Protein AF-A0A2J7RGL7-F1 (afdb_monomer_lite)

Sequence (101 aa):
MSLKKKPQKDSHKRVKIVEIKRKIIEKQERGVSVADLACTYNRSTSTIWKTVASYIEKHHRNKAMAMHATNLFNNAVLHFHQILKRRQKQMSLDSFLVKMN

Organism: NCBI:txid105785

Secondary structure (DSSP, 8-state):
-------HHHHHHHHHHHHHHHHHHHHHHTT--HHHHHHHTT--HHHHHHHHHHHHHHT-HHHHHHHHHHHHHHHHHHHHHHHHHHHHHHHHHHHHHHHH-

pLDDT: mean 86.22, std 13.42, range [39.81, 97.25]

Foldseek 3Di:
DDDDDDDPVVVVVVVVVVVLLVVLQVVVVVPDDLVVSCVVVVHDSVVSVVSNVVVCVVVPVVVVVVVVVVVVVVVVVVVVVVVVVVVVVVVVVVVVVVVVD

Radius of gyration: 30.07 Å; chains: 1; bounding box: 65×22×98 Å

Structure (mmCIF, N/CA/C/O backbone):
data_AF-A0A2J7RGL7-F1
#
_entry.id   AF-A0A2J7RGL7-F1
#
loop_
_atom_site.group_PDB
_atom_site.id
_atom_site.type_symbol
_atom_site.label_atom_id
_atom_site.label_alt_id
_atom_site.label_comp_id
_atom_site.label_asym_id
_atom_site.label_entity_id
_atom_site.label_seq_id
_atom_site.pdbx_PDB_ins_code
_atom_site.Cartn_x
_atom_site.Cartn_y
_atom_site.Cartn_z
_atom_site.occupancy
_atom_site.B_iso_or_equiv
_atom_site.auth_seq_id
_atom_site.auth_comp_id
_atom_site.auth_asym_id
_atom_site.auth_atom_id
_atom_site.pdbx_PDB_model_num
ATOM 1 N N . MET A 1 1 ? 3.121 11.702 55.956 1.00 39.81 1 MET A N 1
ATOM 2 C CA . MET A 1 1 ? 3.061 11.866 54.485 1.00 39.81 1 MET A CA 1
ATOM 3 C C . MET A 1 1 ? 2.329 10.671 53.889 1.00 39.81 1 MET A C 1
ATOM 5 O O . MET A 1 1 ? 2.761 9.550 54.112 1.00 39.81 1 MET A O 1
ATOM 9 N N . SER A 1 2 ? 1.197 10.881 53.212 1.00 45.28 2 SER A N 1
ATOM 10 C CA . SER A 1 2 ? 0.387 9.785 52.658 1.00 45.28 2 SER A CA 1
ATOM 11 C C . SER A 1 2 ? 0.793 9.506 51.209 1.00 45.28 2 SER A C 1
ATOM 13 O O . SER A 1 2 ? 0.584 10.342 50.327 1.00 45.28 2 SER A O 1
ATOM 15 N N . LEU A 1 3 ? 1.403 8.345 50.958 1.00 53.41 3 LEU A N 1
ATOM 16 C CA . LEU A 1 3 ? 1.733 7.879 49.610 1.00 53.41 3 LEU A CA 1
ATOM 17 C C . LEU A 1 3 ? 0.444 7.420 48.915 1.00 53.41 3 LEU A C 1
ATOM 19 O O . LEU A 1 3 ? -0.026 6.297 49.102 1.00 53.41 3 LEU A O 1
ATOM 23 N N . LYS A 1 4 ? -0.137 8.300 48.091 1.00 50.50 4 LYS A N 1
ATOM 24 C CA . LYS A 1 4 ? -1.247 7.962 47.190 1.00 50.50 4 LYS A CA 1
ATOM 25 C C . LYS A 1 4 ? -0.802 6.876 46.196 1.00 50.50 4 LYS A C 1
ATOM 27 O O . LYS A 1 4 ? -0.230 7.173 45.152 1.00 50.50 4 LYS A O 1
ATOM 32 N N . LYS A 1 5 ? -1.118 5.608 46.477 1.00 56.00 5 LYS A N 1
ATOM 33 C CA . LYS A 1 5 ? -1.058 4.516 45.490 1.00 56.00 5 LYS A CA 1
ATOM 34 C C . LYS A 1 5 ? -2.145 4.710 44.423 1.00 56.00 5 LYS A C 1
ATOM 36 O O . LYS A 1 5 ? -3.312 4.426 44.675 1.00 56.00 5 LYS A O 1
ATOM 41 N N . LYS A 1 6 ? -1.756 5.084 43.201 1.00 62.62 6 LYS A N 1
ATOM 42 C CA . LYS A 1 6 ? -2.432 4.645 41.964 1.00 62.62 6 LYS A CA 1
ATOM 43 C C . LYS A 1 6 ? -1.403 4.444 40.847 1.00 62.62 6 LYS A C 1
ATOM 45 O O . LYS A 1 6 ? -0.828 5.426 40.396 1.00 62.62 6 LYS A O 1
ATOM 50 N N . PRO A 1 7 ? -1.185 3.194 40.390 1.00 53.16 7 PRO A N 1
ATOM 51 C CA . PRO A 1 7 ? -0.822 3.020 38.975 1.00 53.16 7 PRO A CA 1
ATOM 52 C C . PRO A 1 7 ? -1.414 1.783 38.261 1.00 53.16 7 PRO A C 1
ATOM 54 O O . PRO A 1 7 ? -1.367 1.712 37.037 1.00 53.16 7 PRO A O 1
ATOM 57 N N . GLN A 1 8 ? -2.012 0.808 38.955 1.00 56.03 8 GLN A N 1
ATOM 58 C CA . GLN A 1 8 ? -2.323 -0.498 38.338 1.00 56.03 8 GLN A CA 1
ATOM 59 C C . GLN A 1 8 ? -3.511 -0.475 37.351 1.00 56.03 8 GLN A C 1
ATOM 61 O O . GLN A 1 8 ? -3.575 -1.270 36.416 1.00 56.03 8 GLN A O 1
ATOM 66 N N . LYS A 1 9 ? -4.463 0.453 37.524 1.00 60.31 9 LYS A N 1
ATOM 67 C CA . LYS A 1 9 ? -5.674 0.528 36.683 1.00 60.31 9 LYS A CA 1
ATOM 68 C C . LYS A 1 9 ? -5.395 1.107 35.289 1.00 60.31 9 LYS A C 1
ATOM 70 O O . LYS A 1 9 ? -6.092 0.751 34.340 1.00 60.31 9 LYS A O 1
ATOM 75 N N . ASP A 1 10 ? -4.393 1.976 35.152 1.00 70.69 10 ASP A N 1
ATOM 76 C CA . ASP A 1 10 ? -4.074 2.632 33.876 1.00 70.69 10 ASP A CA 1
ATOM 77 C C . ASP A 1 10 ? -3.226 1.764 32.950 1.00 70.69 10 ASP A C 1
ATOM 79 O O . ASP A 1 10 ? -3.464 1.755 31.741 1.00 70.69 10 ASP A O 1
ATOM 83 N N . SER A 1 11 ? -2.299 0.970 33.489 1.00 66.56 11 SER A N 1
ATOM 84 C CA . SER A 1 11 ? -1.533 0.007 32.690 1.00 66.56 11 SER A CA 1
ATOM 85 C C . SER A 1 11 ? -2.451 -1.046 32.065 1.00 66.56 11 SER A C 1
ATOM 87 O O . SER A 1 11 ? -2.393 -1.282 30.860 1.00 66.56 11 SER A O 1
ATOM 89 N N . HIS A 1 12 ? -3.385 -1.597 32.841 1.00 76.12 12 HIS A N 1
ATOM 90 C CA . HIS A 1 12 ? -4.333 -2.596 32.351 1.00 76.12 12 HIS A CA 1
ATOM 91 C C . HIS A 1 12 ? -5.260 -2.054 31.246 1.00 76.12 12 HIS A C 1
ATOM 93 O O . HIS A 1 12 ? -5.531 -2.739 30.259 1.00 76.12 12 HIS A O 1
ATOM 99 N N . LYS A 1 13 ? -5.709 -0.795 31.363 1.00 79.12 13 LYS A N 1
ATOM 100 C CA . LYS A 1 13 ? -6.473 -0.119 30.300 1.00 79.12 13 LYS A CA 1
ATOM 101 C C . LYS A 1 13 ? -5.644 0.058 29.028 1.00 79.12 13 LYS A C 1
ATOM 103 O O . LYS A 1 13 ? -6.151 -0.201 27.939 1.00 79.12 13 LYS A O 1
ATOM 108 N N . ARG A 1 14 ? -4.377 0.473 29.153 1.00 76.88 14 ARG A N 1
ATOM 109 C CA . ARG A 1 14 ? -3.465 0.643 28.009 1.00 76.88 14 ARG A CA 1
ATOM 110 C C . ARG A 1 14 ? -3.225 -0.676 27.278 1.00 76.88 14 ARG A C 1
ATOM 112 O O . ARG A 1 14 ? -3.333 -0.697 26.056 1.00 76.88 14 ARG A O 1
ATOM 119 N N . VAL A 1 15 ? -2.997 -1.769 28.009 1.00 82.00 15 VAL A N 1
ATOM 120 C CA . VAL A 1 15 ? -2.832 -3.114 27.427 1.00 82.00 15 VAL A CA 1
ATOM 121 C C . VAL A 1 15 ? -4.074 -3.522 26.628 1.00 82.00 15 VAL A C 1
ATOM 123 O O . VAL A 1 15 ? -3.955 -3.880 25.459 1.00 82.00 15 VAL A O 1
ATOM 126 N N . LYS A 1 16 ? -5.280 -3.357 27.192 1.00 86.94 16 LYS A N 1
ATOM 127 C CA . LYS A 1 16 ? -6.535 -3.653 26.474 1.00 86.94 16 LYS A CA 1
ATOM 128 C C . LYS A 1 16 ? -6.708 -2.829 25.197 1.00 86.94 16 LYS A C 1
ATOM 130 O O . LYS A 1 16 ? -7.200 -3.344 24.199 1.00 86.94 16 LYS A O 1
ATOM 135 N N . ILE A 1 17 ? -6.306 -1.557 25.206 1.00 88.62 17 ILE A N 1
ATOM 136 C CA . ILE A 1 17 ? -6.397 -0.690 24.021 1.00 88.62 17 ILE A CA 1
ATOM 137 C C . ILE A 1 17 ? -5.456 -1.172 22.913 1.00 88.62 17 ILE A C 1
ATOM 139 O O . ILE A 1 17 ? -5.855 -1.199 21.750 1.00 88.62 17 ILE A O 1
ATOM 143 N N . VAL A 1 18 ? -4.222 -1.547 23.256 1.00 89.56 18 VAL A N 1
ATOM 144 C CA . VAL A 1 18 ? -3.241 -2.056 22.284 1.00 89.56 18 VAL A CA 1
ATOM 145 C C . VAL A 1 18 ? -3.729 -3.363 21.653 1.00 89.56 18 VAL A C 1
ATOM 147 O O . VAL A 1 18 ? -3.699 -3.493 20.431 1.00 89.56 18 VAL A O 1
ATOM 150 N N . GLU A 1 19 ? -4.263 -4.277 22.464 1.00 92.00 19 GLU A N 1
ATOM 151 C CA . GLU A 1 19 ? -4.859 -5.543 22.016 1.00 92.00 19 GLU A CA 1
ATOM 152 C C . GLU A 1 19 ? -5.996 -5.317 21.003 1.00 92.00 19 GLU A C 1
ATOM 154 O O . GLU A 1 19 ? -6.027 -5.922 19.931 1.00 92.00 19 GLU A O 1
ATOM 159 N N . ILE A 1 20 ? -6.920 -4.397 21.312 1.00 92.81 20 ILE A N 1
ATOM 160 C CA . ILE A 1 20 ? -8.049 -4.065 20.430 1.00 92.81 20 ILE A CA 1
ATOM 161 C C . ILE A 1 20 ? -7.551 -3.485 19.105 1.00 92.81 20 ILE A C 1
ATOM 163 O O . ILE A 1 20 ? -8.018 -3.903 18.048 1.00 92.81 20 ILE A O 1
ATOM 167 N N . LYS A 1 21 ? -6.583 -2.557 19.143 1.00 93.81 21 LYS A N 1
ATOM 168 C CA . LYS A 1 21 ? -6.000 -1.981 17.923 1.00 93.81 21 LYS A CA 1
ATOM 169 C C . LYS A 1 21 ? -5.375 -3.059 17.040 1.00 93.81 21 LYS A C 1
ATOM 171 O O . LYS A 1 21 ? -5.629 -3.055 15.844 1.00 93.81 21 LYS A O 1
ATOM 176 N N . ARG A 1 22 ? -4.633 -4.009 17.619 1.00 93.75 22 ARG A N 1
ATOM 177 C CA . ARG A 1 22 ? -4.041 -5.130 16.872 1.00 93.75 22 ARG A CA 1
ATOM 178 C C . ARG A 1 22 ? -5.107 -5.979 16.171 1.00 93.75 22 ARG A C 1
ATOM 180 O O . ARG A 1 22 ? -4.970 -6.252 14.985 1.00 93.75 22 ARG A O 1
ATOM 187 N N . LYS A 1 23 ? -6.192 -6.328 16.872 1.00 95.75 23 LYS A N 1
ATOM 188 C CA . LYS A 1 23 ? -7.301 -7.114 16.298 1.00 95.75 23 LYS A CA 1
ATOM 189 C C . LYS A 1 23 ? -8.051 -6.377 15.183 1.00 95.75 23 LYS A C 1
ATOM 191 O O . LYS A 1 23 ? -8.503 -7.016 14.239 1.00 95.75 23 LYS A O 1
ATOM 196 N N . ILE A 1 24 ? -8.186 -5.050 15.283 1.00 96.06 24 ILE A N 1
ATOM 197 C CA . ILE A 1 24 ? -8.778 -4.217 14.222 1.00 96.06 24 ILE A CA 1
ATOM 198 C C . ILE A 1 24 ? -7.937 -4.313 12.945 1.00 96.06 24 ILE A C 1
ATOM 200 O O . ILE A 1 24 ? -8.495 -4.563 11.882 1.00 96.06 24 ILE A O 1
ATOM 204 N N . ILE A 1 25 ? -6.613 -4.161 13.057 1.00 94.31 25 ILE A N 1
ATOM 205 C CA . ILE A 1 25 ? -5.703 -4.264 11.909 1.00 94.31 25 ILE A CA 1
ATOM 206 C C . ILE A 1 25 ? -5.762 -5.656 11.281 1.00 94.31 25 ILE A C 1
ATOM 208 O O . ILE A 1 25 ? -6.006 -5.766 10.088 1.00 94.31 25 ILE A O 1
ATOM 212 N N . GLU A 1 26 ? -5.640 -6.712 12.087 1.00 93.94 26 GLU A N 1
ATOM 213 C CA . GLU A 1 26 ? -5.656 -8.095 11.594 1.00 93.94 26 GLU A CA 1
ATOM 214 C C . GLU A 1 26 ? -6.943 -8.427 10.821 1.00 93.94 26 GLU A C 1
ATOM 216 O O . GLU A 1 26 ? -6.907 -9.063 9.770 1.00 93.94 26 GLU A O 1
ATOM 221 N N . LYS A 1 27 ? -8.104 -7.986 11.317 1.00 96.06 27 LYS A N 1
ATOM 222 C CA . LYS A 1 27 ? -9.379 -8.186 10.618 1.00 96.06 27 LYS A CA 1
ATOM 223 C C . LYS A 1 27 ? -9.484 -7.345 9.345 1.00 96.06 27 LYS A C 1
ATOM 225 O O . LYS A 1 27 ? -10.008 -7.838 8.350 1.00 96.06 27 LYS A O 1
ATOM 230 N N . GLN A 1 28 ? -8.986 -6.109 9.364 1.00 93.50 28 GLN A N 1
ATOM 231 C CA . GLN A 1 28 ? -8.969 -5.243 8.183 1.00 93.50 28 GLN A CA 1
ATOM 232 C C . GLN A 1 28 ? -8.070 -5.818 7.077 1.00 93.50 28 GLN A C 1
ATOM 234 O O . GLN A 1 28 ? -8.454 -5.787 5.912 1.00 93.50 28 GLN A O 1
ATOM 239 N N . GLU A 1 29 ? -6.912 -6.384 7.430 1.00 89.50 29 GLU A N 1
ATOM 240 C CA . GLU A 1 29 ? -6.002 -7.065 6.493 1.00 89.50 29 GLU A CA 1
ATOM 241 C C . GLU A 1 29 ? -6.630 -8.319 5.872 1.00 89.50 29 GLU A C 1
ATOM 243 O O . GLU A 1 29 ? -6.370 -8.633 4.715 1.00 89.50 29 GLU A O 1
ATOM 248 N N . ARG A 1 30 ? -7.521 -9.000 6.605 1.00 94.25 30 ARG A N 1
ATOM 249 C CA . ARG A 1 30 ? -8.344 -10.107 6.087 1.00 94.25 30 ARG A CA 1
ATOM 250 C C . ARG A 1 30 ? -9.537 -9.642 5.236 1.00 94.25 30 ARG A C 1
ATOM 252 O O . ARG A 1 30 ? -10.325 -10.477 4.805 1.00 94.25 30 ARG A O 1
ATOM 259 N N . GLY A 1 31 ? -9.689 -8.336 5.010 1.00 92.06 31 GLY A N 1
ATOM 260 C CA . GLY A 1 31 ? -10.709 -7.761 4.129 1.00 92.06 31 GLY A CA 1
ATOM 261 C C . GLY A 1 31 ? -12.021 -7.358 4.805 1.00 92.06 31 GLY A C 1
ATOM 262 O O . GLY A 1 31 ? -12.959 -6.983 4.107 1.00 92.06 31 GLY A O 1
ATOM 263 N N . VAL A 1 32 ? -12.118 -7.395 6.141 1.00 96.50 32 VAL A N 1
ATOM 264 C CA . VAL A 1 32 ? -13.312 -6.888 6.844 1.00 96.50 32 VAL A CA 1
ATOM 265 C C . VAL A 1 32 ? -13.437 -5.380 6.613 1.00 96.50 32 VAL A C 1
ATOM 267 O O . VAL A 1 32 ? -12.442 -4.658 6.684 1.00 96.50 32 VAL A O 1
ATOM 270 N N . SER A 1 33 ? -14.646 -4.882 6.341 1.00 95.25 33 SER A N 1
ATOM 271 C CA . SER A 1 33 ? -14.840 -3.458 6.066 1.00 95.25 33 SER A CA 1
ATOM 272 C C . SER A 1 33 ? -14.668 -2.592 7.324 1.00 95.25 33 SER A C 1
ATOM 274 O O . SER A 1 33 ? -14.933 -3.009 8.456 1.00 95.25 33 SER A O 1
ATOM 276 N N . VAL A 1 34 ? -14.279 -1.330 7.126 1.00 93.69 34 VAL A N 1
ATOM 277 C CA . VAL A 1 34 ? -14.166 -0.334 8.208 1.00 93.69 34 VAL A CA 1
ATOM 278 C C . VAL A 1 34 ? -15.513 -0.111 8.912 1.00 93.69 34 VAL A C 1
ATOM 280 O O . VAL A 1 34 ? -15.540 0.152 10.117 1.00 93.69 34 VAL A O 1
ATOM 283 N N . ALA A 1 35 ? -16.625 -0.230 8.180 1.00 95.69 35 ALA A N 1
ATOM 284 C CA . ALA A 1 35 ? -17.975 -0.098 8.721 1.00 95.69 35 ALA A CA 1
ATOM 285 C C . ALA A 1 35 ? -18.339 -1.280 9.636 1.00 95.69 35 ALA A C 1
ATOM 287 O O . ALA A 1 35 ? -18.803 -1.071 10.758 1.00 95.69 35 ALA A O 1
ATOM 288 N N . ASP A 1 36 ? -18.031 -2.509 9.217 1.00 96.56 36 ASP A N 1
ATOM 289 C CA . ASP A 1 36 ? -18.284 -3.706 10.027 1.00 96.56 36 ASP A CA 1
ATOM 290 C C . ASP A 1 36 ? -17.430 -3.705 11.295 1.00 96.56 36 ASP A C 1
ATOM 292 O O . ASP A 1 36 ? -17.897 -4.061 12.378 1.00 96.56 36 ASP A O 1
ATOM 296 N N . LEU A 1 37 ? -16.182 -3.238 11.205 1.00 97.19 37 LEU A N 1
ATOM 297 C CA . LEU A 1 37 ? -15.312 -3.063 12.370 1.00 97.19 37 LEU A CA 1
ATOM 298 C C . LEU A 1 37 ? -15.840 -1.996 13.330 1.00 97.19 37 LEU A C 1
ATOM 300 O O . LEU A 1 37 ? -15.785 -2.188 14.546 1.00 97.19 37 LEU A O 1
ATOM 304 N N . ALA A 1 38 ? -16.369 -0.889 12.808 1.00 96.69 38 ALA A N 1
ATOM 305 C CA . ALA A 1 38 ? -16.995 0.150 13.617 1.00 96.69 38 ALA A CA 1
ATOM 306 C C . ALA A 1 38 ? -18.178 -0.415 14.421 1.00 96.69 38 ALA A C 1
ATOM 308 O O . ALA A 1 38 ? -18.248 -0.203 15.635 1.00 96.69 38 ALA A O 1
ATOM 309 N N . CYS A 1 39 ? -19.028 -1.220 13.774 1.00 95.75 39 CYS A N 1
ATOM 310 C CA . CYS A 1 39 ? -20.122 -1.937 14.425 1.00 95.75 39 CYS A CA 1
ATOM 311 C C . CYS A 1 39 ? -19.605 -2.943 15.473 1.00 95.75 39 CYS A C 1
ATOM 313 O O . CYS A 1 39 ? -19.962 -2.860 16.647 1.00 95.75 39 CYS A O 1
ATOM 315 N N . THR A 1 40 ? -18.678 -3.826 15.084 1.00 96.19 40 THR A N 1
ATOM 316 C CA . THR A 1 40 ? -18.154 -4.917 15.932 1.00 96.19 40 THR A CA 1
ATOM 317 C C . THR A 1 40 ? -17.498 -4.406 17.216 1.00 96.19 40 THR A C 1
ATOM 319 O O . THR A 1 40 ? -17.630 -5.011 18.278 1.00 96.19 40 THR A O 1
ATOM 322 N N . TYR A 1 41 ? -16.747 -3.306 17.126 1.00 94.75 41 TYR A N 1
ATOM 323 C CA . TYR A 1 41 ? -16.004 -2.747 18.257 1.00 94.75 41 TYR A CA 1
ATOM 324 C C . TYR A 1 41 ? -16.730 -1.587 18.947 1.00 94.75 41 TYR A C 1
ATOM 326 O O . TYR A 1 41 ? -16.167 -0.999 19.875 1.00 94.75 41 TYR A O 1
ATOM 334 N N . ASN A 1 42 ? -17.954 -1.263 18.512 1.00 95.88 42 ASN A N 1
ATOM 335 C CA . ASN A 1 42 ? -18.744 -0.126 18.979 1.00 95.88 42 ASN A CA 1
ATOM 336 C C . ASN A 1 42 ? -17.927 1.182 18.993 1.00 95.88 42 ASN A C 1
ATOM 338 O O . ASN A 1 42 ? -17.756 1.851 20.018 1.00 95.88 42 ASN A O 1
ATOM 342 N N . ARG A 1 43 ? -17.318 1.503 17.848 1.00 94.88 43 ARG A N 1
ATOM 343 C CA . ARG A 1 43 ? -16.500 2.705 17.633 1.00 94.88 43 ARG A CA 1
ATOM 344 C C . ARG A 1 43 ? -16.986 3.437 16.398 1.00 94.88 43 ARG A C 1
ATOM 346 O O . ARG A 1 43 ? -17.520 2.829 15.485 1.00 94.88 43 ARG A O 1
ATOM 353 N N . SER A 1 44 ? -16.731 4.741 16.327 1.00 96.88 44 SER A N 1
ATOM 354 C CA . SER A 1 44 ? -16.975 5.476 15.088 1.00 96.88 44 SER A CA 1
ATOM 355 C C . SER A 1 44 ? -16.041 4.999 13.974 1.00 96.88 44 SER A C 1
ATOM 357 O O . SER A 1 44 ? -14.874 4.675 14.220 1.00 96.88 44 SER A O 1
ATOM 359 N N . THR A 1 45 ? -16.525 5.042 12.734 1.00 96.44 45 THR A N 1
ATOM 360 C CA . THR A 1 45 ? -15.732 4.766 11.523 1.00 96.44 45 THR A CA 1
ATOM 361 C C . THR A 1 45 ? -14.464 5.618 11.468 1.00 96.44 45 THR A C 1
ATOM 363 O O . THR A 1 45 ? -13.392 5.098 11.180 1.00 96.44 45 THR A O 1
ATOM 366 N N . SER A 1 46 ? -14.542 6.894 11.867 1.00 96.19 46 SER A N 1
ATOM 367 C CA . SER A 1 46 ? -13.378 7.787 12.002 1.00 96.19 46 SER A CA 1
ATOM 368 C C . SER A 1 46 ? -12.307 7.237 12.956 1.00 96.19 46 SER A C 1
ATOM 370 O O . SER A 1 46 ? -11.112 7.329 12.680 1.00 96.19 46 SER A O 1
ATOM 372 N N . THR A 1 47 ? -12.711 6.627 14.074 1.00 95.31 47 THR A N 1
ATOM 373 C CA . THR A 1 47 ? -11.771 6.045 15.048 1.00 95.31 47 THR A CA 1
ATOM 374 C C . THR A 1 47 ? -11.082 4.799 14.494 1.00 95.31 47 THR A C 1
ATOM 376 O O . THR A 1 47 ? -9.876 4.617 14.693 1.00 95.31 47 THR A O 1
ATOM 379 N N . ILE A 1 48 ? -11.836 3.951 13.787 1.00 97.06 48 ILE A N 1
ATOM 380 C CA . ILE A 1 48 ? -11.286 2.780 13.097 1.00 97.06 48 ILE A CA 1
ATOM 381 C C . ILE A 1 48 ? -10.308 3.237 12.012 1.00 97.06 48 ILE A C 1
ATOM 383 O O . ILE A 1 48 ? -9.155 2.812 12.022 1.00 97.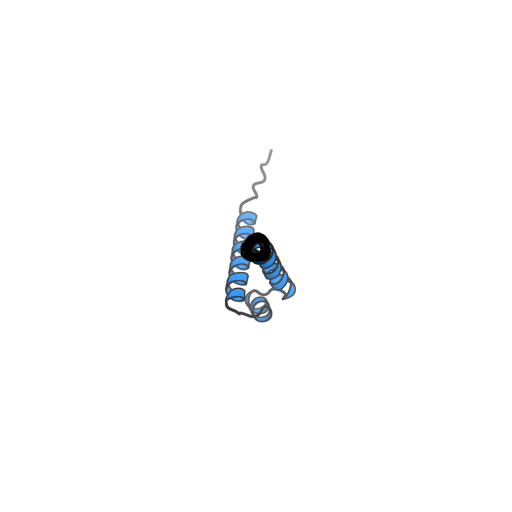06 48 ILE A O 1
ATOM 387 N N . TRP A 1 49 ? -10.719 4.185 11.165 1.00 95.69 49 TRP A N 1
ATOM 388 C CA . TRP A 1 49 ? -9.890 4.740 10.099 1.00 95.69 49 TRP A CA 1
ATOM 389 C C . TRP A 1 49 ? -8.574 5.311 10.623 1.00 95.69 49 TRP A C 1
ATOM 391 O O . TRP A 1 49 ? -7.517 4.938 10.135 1.00 95.69 49 TRP A O 1
ATOM 401 N N . LYS A 1 50 ? -8.601 6.135 11.679 1.00 95.38 50 LYS A N 1
ATOM 402 C CA . LYS A 1 50 ? -7.374 6.662 12.307 1.00 95.38 50 LYS A CA 1
ATOM 403 C C . LYS A 1 50 ? -6.441 5.556 12.805 1.00 95.38 50 LYS A C 1
ATOM 405 O O . LYS A 1 50 ? -5.225 5.709 12.747 1.00 95.38 50 LYS A O 1
ATOM 410 N N . THR A 1 51 ? -6.994 4.453 13.311 1.00 94.19 51 THR A N 1
ATOM 411 C CA . THR A 1 51 ? -6.198 3.307 13.777 1.00 94.19 51 THR A CA 1
ATOM 412 C C . THR A 1 51 ? -5.521 2.602 12.605 1.00 94.19 51 THR A C 1
ATOM 414 O O . THR A 1 51 ? -4.322 2.342 12.672 1.00 94.19 51 THR A O 1
ATOM 417 N N . VAL A 1 52 ? -6.274 2.347 11.533 1.00 91.62 52 VAL A N 1
ATOM 418 C CA . VAL A 1 52 ? -5.778 1.720 10.302 1.00 91.62 52 VAL A CA 1
ATOM 419 C C . VAL A 1 52 ? -4.750 2.614 9.608 1.00 91.62 52 VAL A C 1
ATOM 421 O O . VAL A 1 52 ? -3.648 2.159 9.324 1.00 91.62 52 VAL A O 1
ATOM 424 N N . ALA A 1 53 ? -5.049 3.899 9.428 1.00 89.62 53 ALA A N 1
ATOM 425 C CA . ALA A 1 53 ? -4.147 4.876 8.826 1.00 89.62 53 ALA A CA 1
ATOM 426 C C . ALA A 1 53 ? -2.835 5.001 9.612 1.00 89.62 53 ALA A C 1
ATOM 428 O O . ALA A 1 53 ? -1.765 4.865 9.034 1.00 89.62 53 ALA A O 1
ATOM 429 N N . SER A 1 54 ? -2.896 5.144 10.942 1.00 90.06 54 SER A N 1
ATOM 430 C CA . SER A 1 54 ? -1.688 5.213 11.778 1.00 90.06 54 SER A CA 1
ATOM 431 C C . SER A 1 54 ? -0.839 3.938 11.704 1.00 90.06 54 SER A C 1
ATOM 433 O O . SER A 1 54 ? 0.388 4.007 11.806 1.00 90.06 54 SER A O 1
ATOM 435 N N . TYR A 1 55 ? -1.470 2.772 11.543 1.00 88.19 55 TYR A N 1
ATOM 436 C CA . TYR A 1 55 ? -0.759 1.515 11.327 1.00 88.19 55 TYR A CA 1
ATOM 437 C C . TYR A 1 55 ? -0.079 1.495 9.955 1.00 88.19 55 TYR A C 1
ATOM 439 O O . TYR A 1 55 ? 1.126 1.266 9.881 1.00 88.19 55 TYR A O 1
ATOM 447 N N . ILE A 1 56 ? -0.818 1.809 8.890 1.00 82.56 56 ILE A N 1
ATOM 448 C CA . ILE A 1 56 ? -0.291 1.884 7.524 1.00 82.56 56 ILE A CA 1
ATOM 449 C C . ILE A 1 56 ? 0.882 2.872 7.453 1.00 82.56 56 ILE A C 1
ATOM 451 O O . ILE A 1 56 ? 1.928 2.528 6.915 1.00 82.56 56 ILE A O 1
ATOM 455 N N . GLU A 1 57 ? 0.757 4.046 8.076 1.00 82.31 57 GLU A N 1
ATOM 456 C CA . GLU A 1 57 ? 1.810 5.063 8.147 1.00 82.31 57 GLU A CA 1
ATOM 457 C C . GLU A 1 57 ? 3.098 4.539 8.785 1.00 82.31 57 GLU A C 1
ATOM 459 O O . GLU A 1 57 ? 4.186 4.702 8.232 1.00 82.31 57 GLU A O 1
ATOM 464 N N . LYS A 1 58 ? 2.981 3.859 9.931 1.00 82.81 58 LYS A N 1
ATOM 465 C CA . LYS A 1 58 ? 4.129 3.260 10.630 1.00 82.81 58 LYS A CA 1
ATOM 466 C C . LYS A 1 58 ? 4.738 2.085 9.875 1.00 82.81 58 LYS A C 1
ATOM 468 O O . LYS A 1 58 ? 5.934 1.836 9.995 1.00 82.81 58 LYS A O 1
ATOM 473 N N . HIS A 1 59 ? 3.920 1.366 9.117 1.00 76.31 59 HIS A N 1
ATOM 474 C CA . HIS A 1 59 ? 4.311 0.167 8.391 1.00 76.31 59 HIS A CA 1
ATOM 475 C C . HIS A 1 59 ? 4.450 0.405 6.876 1.00 76.31 59 HIS A C 1
ATOM 477 O O . HIS A 1 59 ? 4.519 -0.564 6.120 1.00 76.31 59 HIS A O 1
ATOM 483 N N . HIS A 1 60 ? 4.600 1.663 6.421 1.00 66.88 60 HIS A N 1
ATOM 484 C CA . HIS A 1 60 ? 4.916 2.066 5.038 1.00 66.88 60 HIS A CA 1
ATOM 485 C C . HIS A 1 60 ? 6.340 1.661 4.600 1.00 66.88 60 HIS A C 1
ATOM 487 O O . HIS A 1 60 ? 7.110 2.431 4.021 1.00 66.88 60 HIS A O 1
ATOM 493 N N . ARG A 1 61 ? 6.678 0.385 4.786 1.00 63.72 61 ARG A N 1
ATOM 494 C CA . ARG A 1 61 ? 7.854 -0.269 4.218 1.00 63.72 61 ARG A CA 1
ATOM 495 C C . ARG A 1 61 ? 7.852 -0.155 2.690 1.00 63.72 61 ARG A C 1
ATOM 497 O O . ARG A 1 61 ? 8.918 -0.113 2.100 1.00 63.72 61 ARG A O 1
ATOM 504 N N . ASN A 1 62 ? 6.686 -0.001 2.056 1.00 70.00 62 ASN A N 1
ATOM 505 C CA . ASN A 1 62 ? 6.548 0.154 0.605 1.00 70.00 62 ASN A CA 1
ATOM 506 C C . ASN A 1 62 ? 7.209 1.422 0.050 1.00 70.00 62 ASN A C 1
ATOM 508 O O . ASN A 1 62 ? 7.750 1.357 -1.044 1.00 70.00 62 ASN A O 1
ATOM 512 N N . LYS A 1 63 ? 7.249 2.547 0.782 1.00 70.94 63 LYS A N 1
ATOM 513 C CA . LYS A 1 63 ? 7.956 3.750 0.299 1.00 70.94 63 LYS A CA 1
ATOM 514 C C . LYS A 1 63 ? 9.471 3.539 0.312 1.00 70.94 63 LYS A C 1
ATOM 516 O O . LYS A 1 63 ? 10.147 3.851 -0.662 1.00 70.94 63 LYS A O 1
ATOM 521 N N . ALA A 1 64 ? 9.991 2.966 1.397 1.00 77.25 64 ALA A N 1
ATOM 522 C CA . ALA A 1 64 ? 11.406 2.628 1.518 1.00 77.25 64 ALA A CA 1
ATOM 523 C C . ALA A 1 64 ? 11.818 1.516 0.537 1.00 77.25 64 ALA A C 1
ATOM 525 O O . ALA A 1 64 ? 12.848 1.629 -0.117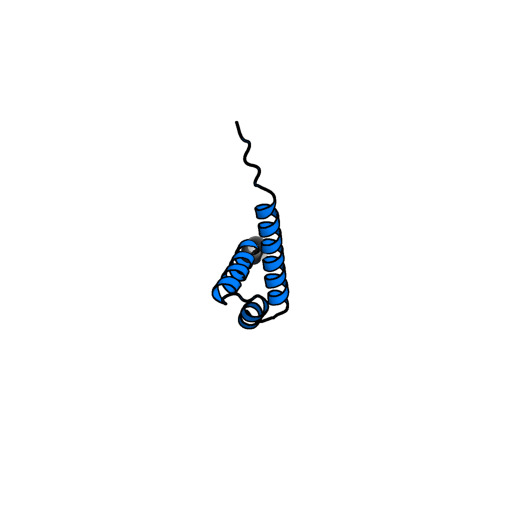 1.00 77.25 64 ALA A O 1
ATOM 526 N N . MET A 1 65 ? 10.994 0.476 0.375 1.00 77.56 65 MET A N 1
ATOM 527 C CA . MET A 1 65 ? 11.223 -0.608 -0.585 1.00 77.56 65 MET A CA 1
ATOM 528 C C . MET A 1 65 ? 11.117 -0.123 -2.033 1.00 77.56 65 MET A C 1
ATOM 530 O O . MET A 1 65 ? 11.960 -0.496 -2.839 1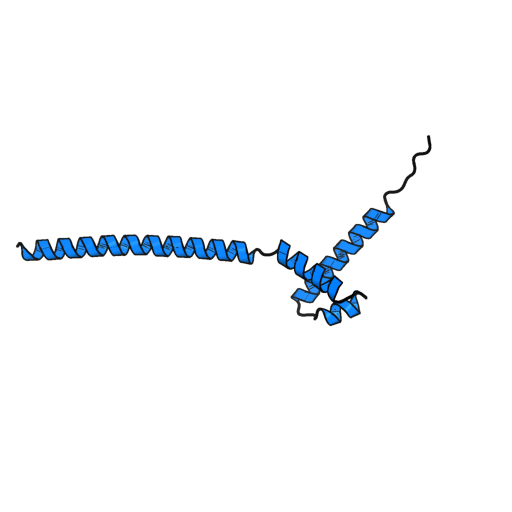.00 77.56 65 MET A O 1
ATOM 534 N N . ALA A 1 66 ? 10.162 0.752 -2.365 1.00 77.38 66 ALA A N 1
ATOM 535 C CA . ALA A 1 66 ? 10.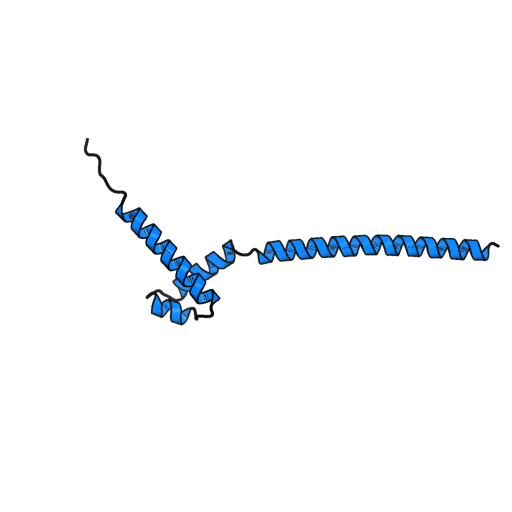069 1.363 -3.692 1.00 77.38 66 ALA A CA 1
ATOM 536 C C . ALA A 1 66 ? 11.288 2.241 -3.997 1.00 77.38 66 ALA A C 1
ATOM 538 O O . ALA A 1 66 ? 11.853 2.153 -5.084 1.00 77.38 66 ALA A O 1
ATOM 539 N N . MET A 1 67 ? 11.744 3.043 -3.031 1.00 84.25 67 MET A N 1
ATOM 540 C CA . MET A 1 67 ? 12.964 3.841 -3.168 1.00 84.25 67 MET A CA 1
ATOM 541 C C . MET A 1 67 ? 14.202 2.952 -3.341 1.00 84.25 67 MET A C 1
ATOM 543 O O . MET A 1 67 ? 15.025 3.207 -4.214 1.00 84.25 67 MET A O 1
ATOM 547 N N . HIS A 1 68 ? 14.303 1.865 -2.572 1.00 85.12 68 HIS A N 1
ATOM 548 C CA . HIS A 1 68 ? 15.389 0.895 -2.696 1.00 85.12 68 HIS A CA 1
ATOM 549 C C . HIS A 1 68 ? 15.382 0.194 -4.063 1.00 85.12 68 HIS A C 1
ATOM 551 O O . HIS A 1 68 ? 16.419 0.112 -4.717 1.00 85.12 68 HIS A O 1
ATOM 557 N N . ALA A 1 69 ? 14.216 -0.263 -4.530 1.00 87.38 69 ALA A N 1
ATOM 558 C CA . ALA A 1 69 ? 14.051 -0.873 -5.848 1.00 87.38 69 ALA A CA 1
ATOM 559 C C . ALA A 1 69 ? 14.401 0.108 -6.980 1.00 87.38 69 ALA A C 1
ATOM 561 O O . ALA A 1 69 ? 15.112 -0.257 -7.913 1.00 87.38 69 ALA A O 1
ATOM 562 N N . THR A 1 70 ? 13.971 1.366 -6.857 1.00 90.75 70 THR A N 1
ATOM 563 C CA . THR A 1 70 ? 14.274 2.433 -7.823 1.00 90.75 70 THR A CA 1
ATOM 564 C C . THR A 1 70 ? 15.773 2.724 -7.879 1.00 90.75 70 THR A C 1
ATOM 566 O O . THR A 1 70 ? 16.347 2.804 -8.961 1.00 90.75 70 THR A O 1
ATOM 569 N N . ASN A 1 71 ? 16.438 2.822 -6.725 1.00 93.56 71 ASN A N 1
ATOM 570 C CA . ASN A 1 71 ? 17.882 3.042 -6.662 1.00 93.56 71 ASN A CA 1
ATOM 571 C C . ASN A 1 71 ? 18.668 1.863 -7.252 1.00 93.56 71 ASN A C 1
ATOM 573 O O . ASN A 1 71 ? 19.616 2.079 -8.006 1.00 93.56 71 ASN A O 1
ATOM 577 N N . LEU A 1 72 ? 18.258 0.624 -6.959 1.00 95.25 72 LEU A N 1
ATOM 578 C CA . LEU A 1 72 ? 18.866 -0.575 -7.539 1.00 95.25 72 LEU A CA 1
ATOM 579 C C . LEU A 1 72 ? 18.721 -0.592 -9.067 1.00 95.25 72 LEU A C 1
ATOM 581 O O . LEU A 1 72 ? 19.700 -0.831 -9.774 1.00 95.25 72 LEU A O 1
ATOM 585 N N . PHE A 1 73 ? 17.522 -0.288 -9.571 1.00 94.19 73 PHE A N 1
ATOM 586 C CA . PHE A 1 73 ? 17.252 -0.192 -11.002 1.00 94.19 73 PHE A CA 1
ATOM 587 C C . PHE A 1 73 ? 18.106 0.892 -11.670 1.00 94.19 73 PHE A C 1
ATOM 589 O O . PHE A 1 73 ? 18.789 0.613 -12.652 1.00 94.19 73 PHE A O 1
ATOM 596 N N . ASN A 1 74 ? 18.146 2.101 -11.103 1.00 94.62 74 ASN A N 1
ATOM 597 C CA . ASN A 1 74 ? 18.945 3.206 -11.635 1.00 94.62 74 ASN A CA 1
ATOM 598 C C . ASN A 1 74 ? 20.439 2.864 -11.682 1.00 94.62 74 ASN A C 1
ATOM 600 O O . ASN A 1 74 ? 21.091 3.117 -12.695 1.00 94.62 74 ASN A O 1
ATOM 604 N N . ASN A 1 75 ? 20.977 2.237 -10.632 1.00 94.88 75 ASN A N 1
ATOM 605 C CA . ASN A 1 75 ? 22.371 1.795 -10.606 1.00 94.88 75 ASN A CA 1
ATOM 606 C C . ASN A 1 75 ? 22.665 0.770 -11.710 1.00 94.88 75 ASN A C 1
ATOM 608 O O . ASN A 1 75 ? 23.670 0.894 -12.411 1.00 94.88 75 ASN A O 1
ATOM 612 N N . ALA A 1 76 ? 21.777 -0.210 -11.907 1.00 95.69 76 ALA A N 1
ATOM 613 C CA . ALA A 1 76 ? 21.917 -1.201 -12.971 1.00 95.69 76 ALA A CA 1
ATOM 614 C C . ALA A 1 76 ? 21.870 -0.547 -14.363 1.00 95.69 7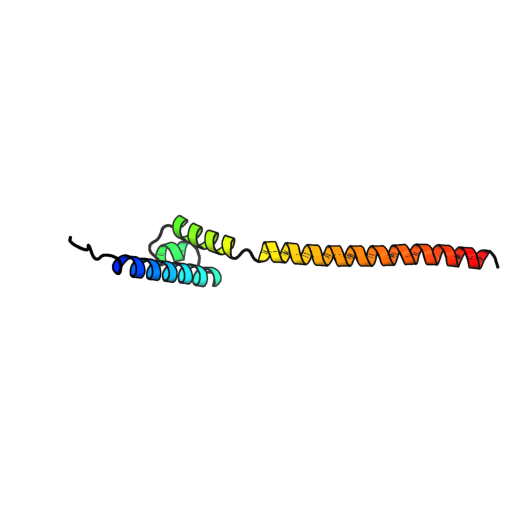6 ALA A C 1
ATOM 616 O O . ALA A 1 76 ? 22.747 -0.791 -15.193 1.00 95.69 76 ALA A O 1
ATOM 617 N N . VAL A 1 77 ? 20.894 0.333 -14.605 1.00 96.06 77 VAL A N 1
ATOM 618 C CA . VAL A 1 77 ? 20.745 1.062 -15.875 1.00 96.06 77 VAL A CA 1
ATOM 619 C C . VAL A 1 77 ? 21.980 1.910 -16.176 1.00 96.06 77 VAL A C 1
ATOM 621 O O . VAL A 1 77 ? 22.512 1.841 -17.285 1.00 96.06 77 VAL A O 1
ATOM 624 N N . LEU A 1 78 ? 22.484 2.668 -15.198 1.00 96.12 78 LEU A N 1
ATOM 625 C CA . LEU A 1 78 ? 23.691 3.481 -15.363 1.00 96.12 78 LEU A CA 1
ATOM 626 C C . LEU A 1 78 ? 24.919 2.620 -15.676 1.00 96.12 78 LEU A C 1
ATOM 628 O O . LEU A 1 78 ? 25.707 2.972 -16.556 1.00 96.12 78 LEU A O 1
ATOM 632 N N . HIS A 1 79 ? 25.067 1.477 -15.005 1.00 96.56 79 HIS A N 1
ATOM 633 C CA . HIS A 1 79 ? 26.163 0.547 -15.262 1.00 96.56 79 HIS A CA 1
ATOM 634 C C . HIS A 1 79 ? 26.124 0.008 -16.701 1.00 96.56 79 HIS A C 1
ATOM 636 O O . HIS A 1 79 ? 27.124 0.060 -17.422 1.00 96.56 79 HIS A O 1
ATOM 642 N N . PHE A 1 80 ? 24.956 -0.440 -17.171 1.00 96.56 80 PHE A N 1
ATOM 643 C CA . PHE A 1 80 ? 24.803 -0.899 -18.554 1.00 96.56 80 PHE A CA 1
ATOM 644 C C . PHE A 1 80 ? 25.011 0.223 -19.572 1.00 96.56 80 PHE A C 1
ATOM 646 O O . PHE A 1 80 ? 25.681 0.008 -20.582 1.00 96.56 80 PHE A O 1
ATOM 653 N N . HIS A 1 81 ? 24.527 1.435 -19.296 1.00 96.81 81 HIS A N 1
ATOM 654 C CA . HIS A 1 81 ? 24.768 2.597 -20.149 1.00 96.81 81 HIS A CA 1
ATOM 655 C C . HIS A 1 81 ? 26.270 2.858 -20.351 1.00 96.81 81 HIS A C 1
ATOM 657 O O . HIS A 1 81 ? 26.727 3.068 -21.477 1.00 96.81 81 HIS A O 1
ATOM 663 N N . GLN A 1 82 ? 27.066 2.783 -19.279 1.00 96.75 82 GLN A N 1
ATOM 664 C CA . GLN A 1 82 ? 28.519 2.941 -19.365 1.00 96.75 82 GLN A CA 1
ATOM 665 C C . GLN A 1 82 ? 29.179 1.837 -20.202 1.00 96.75 82 GLN A C 1
ATOM 667 O O . GLN A 1 82 ? 30.061 2.136 -21.012 1.00 96.75 82 GLN A O 1
ATOM 672 N N . ILE A 1 83 ? 28.743 0.581 -20.050 1.00 97.25 83 ILE A N 1
ATOM 673 C CA . ILE A 1 83 ? 29.234 -0.543 -20.863 1.00 97.25 83 ILE A CA 1
ATOM 674 C C . ILE A 1 83 ? 28.951 -0.296 -22.346 1.00 97.25 83 ILE A C 1
ATOM 676 O O . ILE A 1 83 ? 29.857 -0.416 -23.173 1.00 97.25 83 ILE A O 1
ATOM 680 N N . LEU A 1 84 ? 27.719 0.081 -22.690 1.00 96.00 84 LEU A N 1
ATOM 681 C CA . LEU A 1 84 ? 27.327 0.351 -24.073 1.00 96.00 84 LEU A CA 1
ATOM 682 C C . LEU A 1 84 ? 28.151 1.493 -24.676 1.00 96.00 84 LEU A C 1
ATOM 684 O O . LEU A 1 84 ? 28.673 1.357 -25.782 1.00 96.00 84 LEU A O 1
ATOM 688 N N . LYS A 1 85 ? 28.369 2.574 -23.918 1.00 96.00 85 LYS A N 1
ATOM 689 C CA . LYS A 1 85 ? 29.194 3.710 -24.352 1.00 96.00 85 LYS A CA 1
ATOM 690 C C . LYS A 1 85 ? 30.646 3.310 -24.629 1.00 96.00 85 LYS A C 1
ATOM 692 O O . LYS A 1 85 ? 31.241 3.792 -25.590 1.00 96.00 85 LYS A O 1
ATOM 697 N N . ARG A 1 86 ? 31.229 2.428 -23.808 1.00 96.12 86 ARG A N 1
ATOM 698 C CA . ARG A 1 86 ? 32.586 1.898 -24.039 1.00 96.12 86 ARG A CA 1
ATOM 699 C C . ARG A 1 86 ? 32.642 1.041 -25.304 1.00 96.12 86 ARG A C 1
ATOM 701 O O . ARG A 1 86 ? 33.538 1.235 -26.118 1.00 96.12 86 ARG A O 1
ATOM 708 N N . ARG A 1 87 ? 31.659 0.159 -25.509 1.00 95.19 87 ARG A N 1
ATOM 709 C CA . ARG A 1 87 ? 31.582 -0.705 -26.701 1.00 95.19 87 ARG A CA 1
ATOM 710 C C . ARG A 1 87 ? 31.419 0.089 -27.991 1.00 95.19 87 ARG A C 1
ATOM 712 O O . ARG A 1 87 ? 32.088 -0.214 -28.968 1.00 95.19 87 ARG A O 1
ATOM 719 N N . GLN A 1 88 ? 30.594 1.134 -27.987 1.00 94.38 88 GLN A N 1
ATOM 720 C CA . GLN A 1 88 ? 30.433 2.009 -29.149 1.00 94.38 88 GLN A CA 1
ATOM 721 C C . GLN A 1 88 ? 31.759 2.657 -29.569 1.00 94.38 88 GLN A C 1
ATOM 723 O O . GLN A 1 88 ? 32.084 2.681 -30.754 1.00 94.38 88 GLN A O 1
ATOM 728 N N . LYS A 1 89 ? 32.545 3.142 -28.599 1.00 93.19 89 LYS A N 1
ATOM 729 C CA . LYS A 1 89 ? 33.873 3.709 -28.867 1.00 93.19 89 LYS A CA 1
ATOM 730 C C . LYS A 1 89 ? 34.839 2.667 -29.425 1.00 93.19 89 LYS A C 1
ATOM 732 O O . LYS A 1 89 ? 35.514 2.962 -30.403 1.00 93.19 89 LYS A O 1
ATOM 737 N N . GLN A 1 90 ? 34.870 1.470 -28.836 1.00 93.88 90 GLN A N 1
ATOM 738 C CA . GLN A 1 90 ? 35.726 0.381 -29.310 1.00 93.88 90 GLN A CA 1
ATOM 739 C C . GLN A 1 90 ? 35.393 0.007 -30.759 1.00 93.88 90 GLN A C 1
ATOM 741 O O . GLN A 1 90 ? 36.276 0.037 -31.603 1.00 93.88 90 GLN A O 1
ATOM 746 N N . MET A 1 91 ? 34.112 -0.210 -31.078 1.00 90.25 91 MET A N 1
ATOM 747 C CA . MET A 1 91 ? 33.675 -0.515 -32.448 1.00 90.25 91 MET A CA 1
ATOM 748 C C . MET A 1 91 ? 34.058 0.584 -33.447 1.00 90.25 91 MET A C 1
ATOM 750 O O . MET A 1 91 ? 34.445 0.287 -34.575 1.00 90.25 91 MET A O 1
ATOM 754 N N . SER A 1 92 ? 33.961 1.856 -33.044 1.00 90.50 92 SER A N 1
ATOM 755 C CA . SER A 1 92 ? 34.374 2.975 -33.896 1.00 90.50 92 SER A CA 1
ATOM 756 C C . SER A 1 92 ? 35.879 2.972 -34.168 1.00 90.50 92 SER A C 1
ATOM 758 O O . SER A 1 92 ? 36.279 3.275 -35.289 1.00 90.50 92 SER A O 1
ATOM 760 N N . LEU A 1 93 ? 36.703 2.662 -33.161 1.00 90.25 93 LEU A N 1
ATOM 761 C CA . LEU A 1 93 ? 38.156 2.564 -33.315 1.00 90.25 93 LEU A CA 1
ATOM 762 C C . LEU A 1 93 ? 38.541 1.358 -34.174 1.00 90.25 93 LEU A C 1
ATOM 764 O O . LEU A 1 93 ? 39.305 1.513 -35.121 1.00 90.25 93 LEU A O 1
ATOM 768 N N . ASP A 1 94 ? 37.964 0.188 -33.902 1.00 90.31 94 ASP A N 1
ATOM 769 C CA . ASP A 1 94 ? 38.239 -1.042 -34.650 1.00 90.31 94 ASP A CA 1
ATOM 770 C C . ASP A 1 94 ? 37.884 -0.870 -36.132 1.00 90.31 94 ASP A C 1
ATOM 77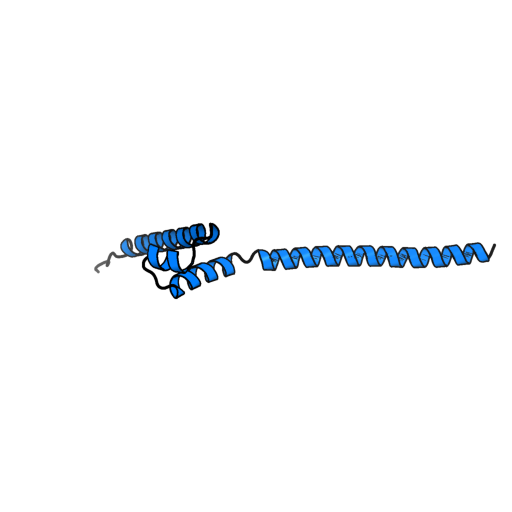2 O O . ASP A 1 94 ? 38.684 -1.185 -37.011 1.00 90.31 94 ASP A O 1
ATOM 776 N N . SER A 1 95 ? 36.720 -0.278 -36.429 1.00 90.19 95 SER A N 1
ATOM 777 C CA . SER A 1 95 ? 36.320 0.019 -37.808 1.00 90.19 95 SER A CA 1
ATOM 778 C C . SER A 1 95 ? 37.251 1.015 -38.502 1.00 90.19 95 SER A C 1
ATOM 780 O O . SER A 1 95 ? 37.368 0.959 -39.726 1.00 90.19 95 SER A O 1
ATOM 782 N N . PHE A 1 96 ? 37.850 1.954 -37.770 1.00 88.62 96 PHE A N 1
ATOM 783 C CA . PHE A 1 96 ? 38.805 2.905 -38.330 1.00 88.62 96 PHE A CA 1
ATOM 784 C C . PHE A 1 96 ? 40.135 2.219 -38.656 1.00 88.62 96 PHE A C 1
ATOM 786 O O . PHE A 1 96 ? 40.643 2.383 -39.762 1.00 88.62 96 PHE A O 1
ATOM 793 N N . LEU A 1 97 ? 40.651 1.395 -37.741 1.00 87.19 97 LEU A N 1
ATOM 794 C CA . LEU A 1 97 ? 41.897 0.652 -37.940 1.00 87.19 97 LEU A CA 1
ATOM 795 C C . LEU A 1 97 ? 41.796 -0.355 -39.093 1.00 87.19 97 LEU A C 1
ATOM 797 O O . LEU A 1 97 ? 42.713 -0.433 -39.902 1.00 87.19 97 LEU A O 1
ATOM 801 N N . VAL A 1 98 ? 40.664 -1.059 -39.233 1.00 89.44 98 VAL A N 1
ATOM 802 C CA . VAL A 1 98 ? 40.420 -1.971 -40.370 1.00 89.44 98 VAL A CA 1
ATOM 803 C C . VAL A 1 98 ? 40.447 -1.243 -41.719 1.00 89.44 98 VAL A C 1
ATOM 805 O O . VAL A 1 98 ? 40.822 -1.848 -42.711 1.00 89.44 98 VAL A O 1
ATOM 808 N N . LYS A 1 99 ? 40.073 0.043 -41.778 1.00 84.31 99 LYS A N 1
ATOM 809 C CA . LYS A 1 99 ? 40.113 0.843 -43.018 1.00 84.31 99 LYS A CA 1
ATOM 810 C C . LYS A 1 99 ? 41.502 1.392 -43.364 1.00 84.31 99 LYS A C 1
ATOM 812 O O . LYS A 1 99 ? 41.664 1.911 -44.463 1.00 84.31 99 LYS A O 1
ATOM 817 N N . MET A 1 100 ? 42.449 1.379 -42.425 1.00 71.31 100 MET A N 1
ATOM 818 C CA . MET A 1 100 ? 43.811 1.886 -42.643 1.00 71.31 100 MET A CA 1
ATOM 819 C C . MET A 1 100 ? 44.786 0.818 -43.154 1.00 71.31 100 MET A C 1
ATOM 821 O O . MET A 1 100 ? 45.837 1.190 -43.675 1.00 71.31 100 MET A O 1
ATOM 825 N N . ASN A 1 101 ? 44.449 -0.464 -42.993 1.00 65.00 101 ASN A N 1
ATOM 826 C CA . ASN A 1 101 ? 45.156 -1.594 -43.600 1.00 65.00 101 ASN A CA 1
ATOM 827 C C . ASN A 1 101 ? 44.579 -1.926 -44.977 1.00 65.00 101 ASN A C 1
ATOM 829 O O . ASN A 1 101 ? 45.365 -2.422 -45.812 1.00 65.00 101 ASN A O 1
#